Protein AF-A0AAV3F245-F1 (afdb_monomer_lite)

pLDDT: mean 80.99, std 12.0, range [32.62, 94.44]

Radius of gyration: 15.56 Å; chains: 1; bounding box: 42×25×45 Å

Organism: NCBI:txid883154

Secondary structure (DSSP, 8-state):
-EEEEEEEEEEE-TTT--EEEEEEEEEEEE-S---HHHHHHHHHHHS-TT-EEEEE--TT-SSGGGTSSEEEEE---HHHHHTTTHHHHHHHHHHHHHHHHH-SS--GGGHHHHHHHHHH--

Foldseek 3Di:
DKDKDFDKDWDADPPPRDIDIDTDFIDTDDQPDLALVSVVVCCQVPPQQADAAEEEPDPSPDCSVVRHVHYHYHHDDPVCCVPVCVVVVVLVVQLVCCCVPPDPDDDPVCVNVSVVVSRPDD

Sequence (122 aa):
MLQLWQRVQFLEDIKTGEKQNHVRFFKAVVLEDHKAEGVNEMIKKNIQESSIVLTDKSTSYVDISDFVQIHITEKSSEQTTKETLKWVHIAISNAKRNLLGNYHKIKRKYLQAYLDEFVYKP

Structure (mmCIF, N/CA/C/O backbone):
data_AF-A0AAV3F245-F1
#
_entry.id   AF-A0AAV3F245-F1
#
loop_
_atom_site.group_PDB
_atom_site.id
_atom_site.type_symbol
_atom_site.label_atom_id
_atom_site.label_alt_id
_atom_site.label_comp_id
_atom_site.label_asym_id
_atom_site.label_entity_id
_atom_site.label_seq_id
_atom_site.pdbx_PDB_ins_code
_atom_site.Cartn_x
_atom_site.Cartn_y
_atom_site.Cartn_z
_atom_site.occupancy
_atom_site.B_iso_or_equiv
_atom_site.auth_seq_id
_atom_site.auth_comp_id
_atom_site.auth_asym_id
_atom_site.auth_atom_id
_atom_site.pdbx_PDB_model_num
ATOM 1 N N . MET A 1 1 ? 4.539 6.443 -7.520 1.00 33.12 1 MET A N 1
ATOM 2 C CA . MET A 1 1 ? 4.203 6.335 -6.077 1.00 33.12 1 MET A CA 1
ATOM 3 C C . MET A 1 1 ? 3.982 4.867 -5.760 1.00 33.12 1 MET A C 1
ATOM 5 O O . MET A 1 1 ? 3.455 4.173 -6.618 1.00 33.12 1 MET A O 1
ATOM 9 N N . LEU A 1 2 ? 4.429 4.380 -4.601 1.00 32.62 2 LEU A N 1
ATOM 10 C CA . LEU A 1 2 ? 4.071 3.035 -4.142 1.00 32.62 2 LEU A CA 1
ATOM 11 C C . LEU A 1 2 ? 2.602 3.041 -3.731 1.00 32.62 2 LEU A C 1
ATOM 13 O O . LEU A 1 2 ? 2.224 3.878 -2.913 1.00 32.62 2 LEU A O 1
ATOM 17 N N . GLN A 1 3 ? 1.816 2.096 -4.235 1.00 45.38 3 GLN A N 1
ATOM 18 C CA . GLN A 1 3 ? 0.514 1.789 -3.653 1.00 45.38 3 GLN A CA 1
ATOM 19 C C . GLN A 1 3 ? 0.615 0.428 -2.972 1.00 45.38 3 GLN A C 1
ATOM 21 O O . GLN A 1 3 ? 0.918 -0.589 -3.600 1.00 45.38 3 GLN A O 1
ATOM 26 N N . LEU A 1 4 ? 0.495 0.472 -1.647 1.00 40.59 4 LEU A N 1
ATOM 27 C CA . LEU A 1 4 ? 0.601 -0.661 -0.742 1.00 40.59 4 LEU A CA 1
ATOM 28 C C . LEU A 1 4 ? -0.805 -1.025 -0.290 1.00 40.59 4 LEU A C 1
ATOM 30 O O . LEU A 1 4 ? -1.488 -0.215 0.332 1.00 40.59 4 LEU A O 1
ATOM 34 N N . TRP A 1 5 ? -1.211 -2.251 -0.589 1.00 50.88 5 TRP A N 1
ATOM 35 C CA . TRP A 1 5 ? -2.479 -2.808 -0.143 1.00 50.88 5 TRP A CA 1
ATOM 36 C C . TRP A 1 5 ? -2.220 -3.722 1.048 1.00 50.88 5 TRP A C 1
ATOM 38 O O . TRP A 1 5 ? -1.295 -4.537 1.023 1.00 50.88 5 TRP A O 1
ATOM 48 N N . GLN A 1 6 ? -3.018 -3.562 2.100 1.00 52.91 6 GLN A N 1
ATOM 49 C CA . GLN A 1 6 ? -2.881 -4.295 3.355 1.00 52.91 6 GLN A CA 1
ATOM 50 C C . GLN A 1 6 ? -4.156 -5.073 3.660 1.00 52.91 6 GLN A C 1
ATOM 52 O O . GLN A 1 6 ? -5.262 -4.552 3.518 1.00 52.91 6 GLN A O 1
ATOM 57 N N . ARG A 1 7 ? -4.005 -6.308 4.145 1.00 54.72 7 ARG A N 1
ATOM 58 C CA . ARG A 1 7 ? -5.103 -7.026 4.801 1.00 54.72 7 ARG A CA 1
ATOM 59 C C . ARG A 1 7 ? -5.001 -6.784 6.304 1.00 54.72 7 ARG A C 1
ATOM 61 O O . ARG A 1 7 ? -4.113 -7.334 6.959 1.00 54.72 7 ARG A O 1
ATOM 68 N N . VAL A 1 8 ? -5.891 -5.937 6.815 1.00 58.69 8 VAL A N 1
ATOM 69 C CA . VAL A 1 8 ? -5.919 -5.505 8.218 1.00 58.69 8 VAL A CA 1
ATOM 70 C C . VAL A 1 8 ? -6.869 -6.389 9.015 1.00 58.69 8 VAL A C 1
ATOM 72 O O . VAL A 1 8 ? -7.980 -6.671 8.572 1.00 58.69 8 VAL A O 1
ATOM 75 N N . GLN A 1 9 ? -6.440 -6.814 10.200 1.00 59.91 9 GLN A N 1
ATOM 76 C CA . GLN A 1 9 ? -7.332 -7.357 11.220 1.00 59.91 9 GLN A CA 1
ATOM 77 C C . GLN A 1 9 ? -7.469 -6.350 12.350 1.00 59.91 9 GLN A C 1
ATOM 79 O O . GLN A 1 9 ? -6.462 -5.860 12.859 1.00 59.91 9 GLN A O 1
ATOM 84 N N . PHE A 1 10 ? -8.711 -6.059 12.722 1.00 66.12 10 PHE A N 1
ATOM 85 C CA . PHE A 1 10 ? -9.041 -5.228 13.869 1.00 66.12 10 PHE A CA 1
ATOM 86 C C . PHE A 1 10 ? -9.261 -6.127 15.085 1.00 66.12 10 PHE A C 1
ATOM 88 O O . PHE A 1 10 ? -9.919 -7.163 14.992 1.00 66.12 10 PHE A O 1
ATOM 95 N N . LEU A 1 11 ? -8.664 -5.736 16.201 1.00 63.50 11 LEU A N 1
ATOM 96 C CA . LEU A 1 11 ? -8.724 -6.396 17.495 1.00 63.50 11 LEU A CA 1
ATOM 97 C C . LEU A 1 11 ? -9.203 -5.355 18.503 1.00 63.50 11 LEU A C 1
ATOM 99 O O . LEU A 1 11 ? -8.749 -4.213 18.468 1.00 63.50 11 LEU A O 1
ATOM 103 N N . GLU A 1 12 ? -10.110 -5.741 19.387 1.00 76.19 12 GLU A N 1
ATOM 104 C CA . GLU A 1 12 ? -10.585 -4.887 20.472 1.00 76.19 12 GLU A CA 1
ATOM 105 C C . GLU A 1 12 ? -10.416 -5.640 21.785 1.00 76.19 12 GLU A C 1
ATOM 107 O O . GLU A 1 12 ? -10.848 -6.790 21.912 1.00 76.19 12 GLU A O 1
ATOM 112 N N . ASP A 1 13 ? -9.743 -5.014 22.746 1.00 75.88 13 ASP A N 1
ATOM 113 C CA . ASP A 1 13 ? -9.671 -5.540 24.102 1.00 75.88 13 ASP A CA 1
ATOM 114 C C . ASP A 1 13 ? -11.015 -5.300 24.800 1.00 75.88 13 ASP A C 1
ATOM 116 O O . ASP A 1 13 ? -11.453 -4.167 24.981 1.00 75.88 13 ASP A O 1
ATOM 120 N N . ILE A 1 14 ? -11.674 -6.381 25.211 1.00 80.06 14 ILE A N 1
ATOM 121 C CA . ILE A 1 14 ? -13.019 -6.343 25.802 1.00 80.06 14 ILE A CA 1
ATOM 122 C C . ILE A 1 14 ? -13.032 -5.615 27.161 1.00 80.06 14 ILE A C 1
ATOM 124 O O . ILE A 1 14 ? -14.072 -5.111 27.581 1.00 80.06 14 ILE A O 1
ATOM 128 N N . LYS A 1 15 ? -11.900 -5.563 27.874 1.00 81.44 15 LYS A N 1
ATOM 129 C CA . LYS A 1 15 ? -11.797 -4.944 29.203 1.00 81.44 15 LYS A CA 1
ATOM 130 C C . LYS A 1 15 ? -11.432 -3.468 29.128 1.00 81.44 15 LYS A C 1
ATOM 132 O O . LYS A 1 15 ? -11.957 -2.688 29.917 1.00 81.44 15 LYS A O 1
ATOM 137 N N . THR A 1 16 ? -10.517 -3.098 28.235 1.00 82.94 16 THR A N 1
ATOM 138 C CA . THR A 1 16 ? -10.017 -1.714 28.132 1.00 82.94 16 THR A CA 1
ATOM 139 C C . THR A 1 16 ? -10.685 -0.914 27.013 1.00 82.94 16 THR A C 1
ATOM 141 O O . THR A 1 16 ? -10.607 0.312 27.019 1.00 82.94 16 THR A O 1
ATOM 144 N N . GLY A 1 17 ? -11.350 -1.579 26.063 1.00 80.50 17 GLY A N 1
ATOM 145 C CA . GLY A 1 17 ? -11.897 -0.960 24.852 1.00 80.50 17 GLY A CA 1
ATOM 146 C C . GLY A 1 17 ? -10.820 -0.519 23.856 1.00 80.50 17 GLY A C 1
ATOM 147 O O . GLY A 1 17 ? -11.118 0.184 22.888 1.00 80.50 17 GLY A O 1
ATOM 148 N N . GLU A 1 18 ? -9.554 -0.887 24.085 1.00 79.44 18 GLU A N 1
ATOM 149 C CA . GLU A 1 18 ? -8.457 -0.495 23.209 1.00 79.44 18 GLU A CA 1
ATOM 150 C C . GLU A 1 18 ? -8.560 -1.205 21.861 1.00 79.44 18 GLU A C 1
ATOM 152 O O . GLU A 1 18 ? -8.549 -2.435 21.769 1.00 79.44 18 GLU A O 1
ATOM 157 N N . LYS A 1 19 ? -8.618 -0.403 20.795 1.00 76.12 19 LYS A N 1
ATOM 158 C CA . LYS A 1 19 ? -8.648 -0.885 19.417 1.00 76.12 19 LYS A CA 1
ATOM 159 C C . LYS A 1 19 ? -7.237 -0.956 18.873 1.00 76.12 19 LYS A C 1
ATOM 161 O O . LYS A 1 19 ? -6.524 0.044 18.799 1.00 76.12 19 LYS A O 1
ATOM 166 N N . GLN A 1 20 ? -6.854 -2.143 18.438 1.00 70.88 20 GLN A N 1
ATOM 167 C CA . GLN A 1 20 ? -5.608 -2.379 17.737 1.00 70.88 20 GLN A CA 1
ATOM 168 C C . GLN A 1 20 ? -5.897 -2.905 16.342 1.00 70.88 20 GLN A C 1
ATOM 170 O O . GLN A 1 20 ? -6.898 -3.568 16.077 1.00 70.88 20 GLN A O 1
ATOM 175 N N . ASN A 1 21 ? -4.994 -2.605 15.424 1.00 73.12 21 ASN A N 1
ATOM 176 C CA . ASN A 1 21 ? -5.005 -3.183 14.100 1.00 73.12 21 ASN A CA 1
ATOM 177 C C . ASN A 1 21 ? -3.645 -3.816 13.825 1.00 73.12 21 ASN A C 1
ATOM 179 O O . ASN A 1 21 ? -2.610 -3.296 14.239 1.00 73.12 21 ASN A O 1
ATOM 183 N N . HIS A 1 22 ? -3.642 -4.949 13.134 1.00 72.88 22 HIS A N 1
ATOM 184 C CA . HIS A 1 22 ? -2.417 -5.600 12.689 1.00 72.88 22 HIS A CA 1
ATOM 185 C C . HIS A 1 22 ? -2.508 -5.934 11.204 1.00 72.88 22 HIS A C 1
ATOM 187 O O . HIS A 1 22 ? -3.577 -6.284 10.692 1.00 72.88 22 HIS A O 1
ATOM 193 N N . VAL A 1 23 ? -1.373 -5.830 10.516 1.00 79.12 23 VAL A N 1
ATOM 194 C CA . VAL A 1 23 ? -1.249 -6.162 9.098 1.00 79.12 23 VAL A CA 1
ATOM 195 C C . VAL A 1 23 ? -0.481 -7.454 8.951 1.00 79.12 23 VAL A C 1
ATOM 197 O O . VAL A 1 23 ? 0.647 -7.560 9.410 1.00 79.12 23 VAL A O 1
ATOM 200 N N . ARG A 1 24 ? -1.098 -8.421 8.270 1.00 76.19 24 ARG A N 1
ATOM 201 C CA . ARG A 1 24 ? -0.466 -9.719 8.003 1.00 76.19 24 ARG A CA 1
ATOM 202 C C . ARG A 1 24 ? 0.386 -9.715 6.743 1.00 76.19 24 ARG A C 1
ATOM 204 O O . ARG A 1 24 ? 1.423 -10.358 6.699 1.00 76.19 24 ARG A O 1
ATOM 211 N N . PHE A 1 25 ? -0.089 -9.029 5.707 1.00 81.19 25 PHE A N 1
ATOM 212 C CA . PHE A 1 25 ? 0.535 -9.040 4.393 1.00 81.19 25 PHE A CA 1
ATOM 213 C C . PHE A 1 25 ? 0.453 -7.658 3.771 1.00 81.19 25 PHE A C 1
ATOM 215 O O . PHE A 1 25 ? -0.594 -7.004 3.830 1.00 81.19 25 PHE A O 1
ATOM 222 N N . PHE A 1 26 ? 1.549 -7.269 3.132 1.00 86.75 26 PHE A N 1
ATOM 223 C CA . PHE A 1 26 ? 1.588 -6.149 2.213 1.00 86.75 26 PHE A CA 1
ATOM 224 C C . PHE A 1 26 ? 1.607 -6.677 0.785 1.00 86.75 26 PHE A C 1
ATOM 226 O O . PHE A 1 26 ? 2.191 -7.716 0.499 1.00 86.75 26 PHE A O 1
ATOM 233 N N . LYS A 1 27 ? 0.978 -5.945 -0.125 1.00 86.62 27 LYS A N 1
ATOM 234 C CA . LYS A 1 27 ? 1.153 -6.125 -1.563 1.00 86.62 27 LYS A CA 1
ATOM 235 C C . LYS A 1 27 ? 1.559 -4.787 -2.148 1.00 86.62 27 LYS A C 1
ATOM 237 O O . LYS A 1 27 ? 0.838 -3.807 -1.981 1.00 86.62 27 LYS A O 1
ATOM 242 N N . ALA A 1 28 ? 2.714 -4.748 -2.801 1.00 90.25 28 ALA A N 1
ATOM 243 C CA . ALA A 1 28 ? 3.257 -3.543 -3.407 1.00 90.25 28 ALA A CA 1
ATOM 244 C C . ALA A 1 28 ? 3.260 -3.692 -4.929 1.00 90.25 28 ALA A C 1
ATOM 246 O O . ALA A 1 28 ? 3.777 -4.675 -5.457 1.00 90.25 28 ALA A O 1
ATOM 247 N N . VAL A 1 29 ? 2.687 -2.718 -5.631 1.00 89.31 29 VAL A N 1
ATOM 248 C CA . VAL A 1 29 ? 2.647 -2.707 -7.098 1.00 89.31 29 VAL A CA 1
ATOM 249 C C . VAL A 1 29 ? 3.258 -1.407 -7.603 1.00 89.31 29 VAL A C 1
ATOM 251 O O . VAL A 1 29 ? 2.931 -0.319 -7.119 1.00 89.31 29 VAL A O 1
ATOM 254 N N . VAL A 1 30 ? 4.171 -1.518 -8.565 1.00 89.56 30 VAL A N 1
ATOM 255 C CA . VAL A 1 30 ? 4.725 -0.366 -9.275 1.00 89.56 30 VAL A CA 1
ATOM 256 C C . VAL A 1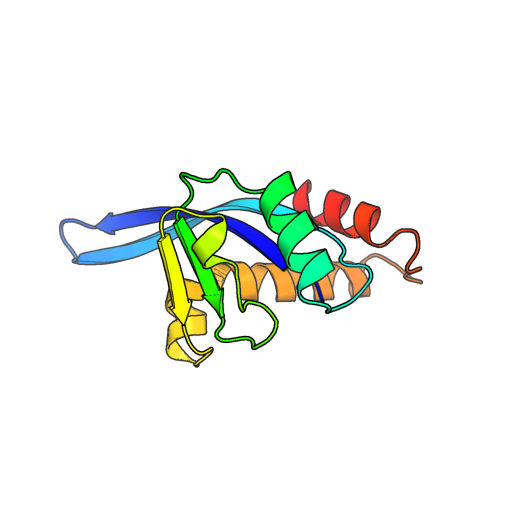 30 ? 3.719 0.115 -10.308 1.00 89.56 30 VAL A C 1
ATOM 258 O O . VAL A 1 30 ? 3.340 -0.624 -11.211 1.00 89.56 30 VAL A O 1
ATOM 261 N N . LEU A 1 31 ? 3.332 1.381 -10.190 1.00 86.00 31 LEU A N 1
ATOM 262 C CA . LEU A 1 31 ? 2.574 2.083 -11.217 1.00 86.00 31 LEU A CA 1
ATOM 263 C C . LEU A 1 31 ? 3.534 2.773 -12.192 1.00 86.00 31 LEU A C 1
ATOM 265 O O . LEU A 1 31 ? 4.511 3.408 -11.772 1.00 86.00 31 LEU A O 1
ATOM 269 N N . GLU A 1 32 ? 3.265 2.649 -13.491 1.00 82.06 32 GLU A N 1
ATOM 270 C CA . GLU A 1 32 ? 4.055 3.321 -14.528 1.00 82.06 32 GLU A CA 1
ATOM 271 C C . GLU A 1 32 ? 3.788 4.826 -14.559 1.00 82.06 32 GLU A C 1
ATOM 273 O O . GLU A 1 32 ? 4.726 5.625 -14.670 1.00 82.06 32 GLU A O 1
ATOM 278 N N . ASP A 1 33 ? 2.527 5.205 -14.375 1.00 79.06 33 ASP A N 1
ATOM 279 C CA . ASP A 1 33 ? 2.083 6.580 -14.259 1.00 79.06 33 ASP A CA 1
ATOM 280 C C . ASP A 1 33 ? 1.026 6.748 -13.154 1.00 79.06 33 ASP A C 1
ATOM 282 O O . ASP A 1 33 ? 0.744 5.845 -12.370 1.00 79.06 33 ASP A O 1
ATOM 286 N N . HIS A 1 34 ? 0.532 7.974 -13.033 1.00 71.81 34 HIS A N 1
ATOM 287 C CA . HIS A 1 34 ? -0.425 8.400 -12.019 1.00 71.81 34 HIS A CA 1
ATOM 288 C C . HIS A 1 34 ? -1.827 8.632 -12.587 1.00 71.81 34 HIS A C 1
ATOM 290 O O . HIS A 1 34 ? -2.639 9.313 -11.958 1.00 71.81 34 HIS A O 1
ATOM 296 N N . LYS A 1 35 ? -2.099 8.121 -13.792 1.00 79.94 35 LYS A N 1
ATOM 297 C CA . LYS A 1 35 ? -3.394 8.301 -14.440 1.00 79.94 35 LYS A CA 1
ATOM 298 C C . LYS A 1 35 ? -4.429 7.395 -13.787 1.00 79.94 35 LYS A C 1
ATOM 300 O O . LYS A 1 35 ? -4.118 6.282 -13.365 1.00 79.94 35 LYS A O 1
ATOM 305 N N . ALA A 1 36 ? -5.670 7.873 -13.747 1.00 77.75 36 ALA A N 1
ATOM 306 C CA . ALA A 1 36 ? -6.795 7.120 -13.201 1.00 77.75 36 ALA A CA 1
AT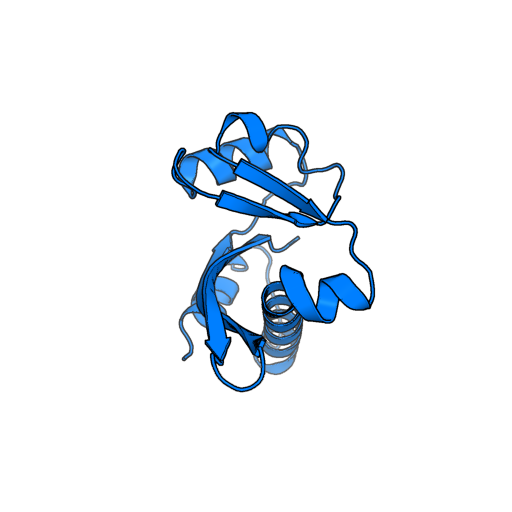OM 307 C C . ALA A 1 36 ? -6.943 5.748 -13.882 1.00 77.75 36 ALA A C 1
ATOM 309 O O . ALA A 1 36 ? -7.116 4.745 -13.203 1.00 77.75 36 ALA A O 1
ATOM 310 N N . GLU A 1 37 ? -6.754 5.683 -15.203 1.00 80.56 37 GLU A N 1
ATOM 311 C CA . GLU A 1 37 ? -6.809 4.447 -15.999 1.00 80.56 37 GLU A CA 1
ATOM 312 C C . GLU A 1 37 ? -5.878 3.351 -15.453 1.00 80.56 37 GLU A C 1
ATOM 314 O O . GLU A 1 37 ? -6.334 2.250 -15.146 1.00 80.56 37 GLU A O 1
ATOM 319 N N . GLY A 1 38 ? -4.594 3.666 -15.245 1.00 81.88 38 GLY A N 1
ATOM 320 C CA . GLY A 1 38 ? -3.615 2.701 -14.736 1.00 81.88 38 GLY A CA 1
ATOM 321 C C . GLY A 1 38 ? -3.886 2.273 -13.290 1.00 81.88 38 GLY A C 1
ATOM 322 O O . GLY A 1 38 ? -3.671 1.115 -12.925 1.00 81.88 38 GLY A O 1
ATOM 323 N N . VAL A 1 39 ? -4.404 3.185 -12.462 1.00 81.44 39 VAL A N 1
ATOM 324 C CA . VAL A 1 39 ? -4.827 2.871 -11.087 1.00 81.44 39 VAL A CA 1
ATOM 325 C C . VAL A 1 39 ? -6.040 1.935 -11.097 1.00 81.44 39 VAL A C 1
ATOM 327 O O . VAL A 1 39 ? -6.045 0.935 -10.377 1.00 81.44 39 VAL A O 1
ATOM 330 N N . ASN A 1 40 ? -7.026 2.200 -11.955 1.00 83.38 40 ASN A N 1
ATOM 331 C CA . ASN A 1 40 ? -8.246 1.407 -12.086 1.00 83.38 40 ASN A CA 1
ATOM 332 C C . ASN A 1 40 ? -7.944 -0.016 -12.584 1.00 83.38 40 ASN A C 1
ATOM 334 O O . ASN A 1 40 ? -8.450 -0.991 -12.023 1.00 83.38 40 ASN A O 1
ATOM 338 N N . GLU A 1 41 ? -7.077 -0.168 -13.589 1.00 85.81 41 GLU A N 1
ATOM 339 C CA . GLU A 1 41 ? -6.625 -1.487 -14.055 1.00 85.81 41 GLU A CA 1
ATOM 340 C C . GLU A 1 41 ? -5.889 -2.266 -12.960 1.00 85.81 41 GLU A C 1
ATOM 342 O O . GLU A 1 41 ? -6.118 -3.467 -12.773 1.00 85.81 41 GLU A O 1
ATOM 347 N N . MET A 1 42 ? -5.029 -1.585 -12.198 1.00 85.94 42 MET A N 1
ATOM 348 C CA . MET A 1 42 ? -4.318 -2.195 -11.081 1.00 85.94 42 MET A CA 1
ATOM 349 C C . MET A 1 42 ? -5.291 -2.692 -10.010 1.00 85.94 42 MET A C 1
ATOM 351 O O . MET A 1 42 ? -5.143 -3.827 -9.554 1.00 85.94 42 MET A O 1
ATOM 355 N N . ILE A 1 43 ? -6.302 -1.899 -9.652 1.00 84.12 43 ILE A N 1
ATOM 356 C CA . ILE A 1 43 ? -7.331 -2.285 -8.679 1.00 84.12 43 ILE A CA 1
ATOM 357 C C . ILE A 1 43 ? -8.087 -3.519 -9.168 1.00 84.12 43 ILE A C 1
ATOM 359 O O . ILE A 1 43 ? -8.079 -4.534 -8.471 1.00 84.12 43 ILE A O 1
ATOM 363 N N . LYS A 1 44 ? -8.621 -3.495 -10.396 1.00 85.44 44 LYS A N 1
ATOM 364 C CA . LYS A 1 44 ? -9.347 -4.633 -10.991 1.00 85.44 44 LYS A CA 1
ATOM 365 C C . LYS A 1 44 ? -8.533 -5.924 -10.999 1.00 85.44 44 LYS A C 1
ATOM 367 O O . LYS A 1 44 ? -9.064 -7.004 -10.764 1.00 85.44 44 LYS A O 1
ATOM 372 N N . LYS A 1 45 ? -7.232 -5.828 -11.281 1.00 87.75 45 LYS A N 1
ATOM 373 C CA . LYS A 1 45 ? -6.343 -6.995 -11.354 1.00 87.75 45 LYS A CA 1
ATOM 374 C C . LYS A 1 45 ? -5.977 -7.555 -9.979 1.00 87.75 45 LYS A C 1
ATOM 376 O O . LYS A 1 45 ? -5.640 -8.733 -9.869 1.00 87.75 45 LYS A O 1
ATOM 381 N N . ASN A 1 46 ? -5.947 -6.716 -8.945 1.00 85.06 46 ASN A N 1
ATOM 382 C CA . ASN A 1 46 ? -5.311 -7.059 -7.672 1.00 85.06 46 ASN A CA 1
ATOM 383 C C . ASN A 1 46 ? -6.261 -7.126 -6.478 1.00 85.06 46 ASN A C 1
ATOM 385 O O . ASN A 1 46 ? -5.845 -7.664 -5.448 1.00 85.06 46 ASN A O 1
ATOM 389 N N . ILE A 1 47 ? -7.478 -6.601 -6.607 1.00 85.56 47 ILE A N 1
ATOM 390 C CA . ILE A 1 47 ? -8.470 -6.477 -5.541 1.00 85.56 47 ILE A CA 1
ATOM 391 C C . ILE A 1 47 ? -9.755 -7.160 -5.996 1.00 85.56 47 ILE A C 1
ATOM 393 O O . ILE A 1 47 ? -10.171 -7.029 -7.141 1.00 85.56 47 ILE A O 1
ATOM 397 N N . GLN A 1 48 ? -10.368 -7.923 -5.095 1.00 85.31 48 GLN A N 1
ATOM 398 C CA . GLN A 1 48 ? -11.663 -8.540 -5.359 1.00 85.31 48 GLN A CA 1
ATOM 399 C C . GLN A 1 48 ? -12.779 -7.517 -5.172 1.00 85.31 48 GLN A C 1
ATOM 401 O O . GLN A 1 48 ? -12.721 -6.724 -4.234 1.00 85.31 48 GLN A O 1
ATOM 406 N N . GLU A 1 49 ? -13.830 -7.609 -5.979 1.00 85.19 49 GLU A N 1
ATOM 407 C CA . GLU A 1 49 ? -14.989 -6.716 -5.895 1.00 85.19 49 GLU A CA 1
ATOM 408 C C . GLU A 1 49 ? -15.651 -6.731 -4.508 1.00 85.19 49 GLU A C 1
ATOM 410 O O . GLU A 1 49 ? -16.083 -5.703 -4.012 1.00 85.19 49 GLU A O 1
ATOM 415 N N . SER A 1 50 ? -15.619 -7.855 -3.790 1.00 85.75 50 SER A N 1
ATOM 416 C CA . SER A 1 50 ? -16.124 -7.961 -2.413 1.00 85.75 50 SER A CA 1
ATOM 417 C C . SER A 1 50 ? -15.212 -7.340 -1.337 1.00 85.75 50 SER A C 1
ATOM 419 O O . SER A 1 50 ? -15.383 -7.610 -0.150 1.00 85.75 50 SER A O 1
ATOM 421 N N . SER A 1 51 ? -14.170 -6.599 -1.719 1.00 82.62 51 SER A N 1
ATOM 422 C CA . SER A 1 51 ? -13.200 -6.038 -0.770 1.00 82.62 51 SER A CA 1
ATOM 423 C C . SER A 1 51 ? -13.680 -4.712 -0.179 1.00 82.62 51 SER A C 1
ATOM 425 O O . SER A 1 51 ? -14.328 -3.908 -0.844 1.00 82.62 51 SER A O 1
ATOM 427 N N . ILE A 1 52 ? -13.282 -4.453 1.068 1.00 82.62 52 ILE A N 1
ATOM 428 C CA . ILE A 1 52 ? -13.381 -3.135 1.702 1.00 82.62 52 ILE A CA 1
ATOM 429 C C . ILE A 1 52 ? -12.017 -2.464 1.571 1.00 82.62 52 ILE A C 1
ATOM 431 O O . ILE A 1 52 ? -11.006 -3.000 2.032 1.00 82.62 52 ILE A O 1
ATOM 435 N N . VAL A 1 53 ? -11.989 -1.298 0.940 1.00 83.06 53 VAL A N 1
ATOM 436 C CA . VAL A 1 53 ? -10.776 -0.538 0.652 1.00 83.06 53 VAL A CA 1
ATOM 437 C C . VAL A 1 53 ? -10.771 0.755 1.453 1.00 83.06 53 VAL A C 1
ATOM 439 O O . VAL A 1 53 ? -11.729 1.520 1.416 1.00 83.06 53 VAL A O 1
ATOM 442 N N . LEU A 1 54 ? -9.661 1.008 2.147 1.00 82.69 54 LEU A N 1
ATOM 443 C CA . LEU A 1 54 ? -9.401 2.259 2.850 1.00 82.69 54 LEU A CA 1
ATOM 444 C C . LEU A 1 54 ? -8.241 2.985 2.168 1.00 82.69 54 LEU A C 1
ATOM 446 O O . LEU A 1 54 ? -7.153 2.415 2.053 1.00 82.69 54 LEU A O 1
ATOM 450 N N . THR A 1 55 ? -8.455 4.223 1.725 1.00 82.62 55 THR A N 1
ATOM 451 C CA . THR A 1 55 ? -7.419 5.036 1.067 1.00 82.62 55 THR A CA 1
ATOM 452 C C . THR A 1 55 ? -7.297 6.418 1.686 1.00 82.62 55 THR A C 1
ATOM 454 O O . THR A 1 55 ? -8.193 6.897 2.386 1.00 82.62 55 THR A O 1
ATOM 457 N N . ASP A 1 56 ? -6.185 7.089 1.383 1.00 80.38 56 ASP A N 1
ATOM 458 C CA . ASP A 1 56 ? -6.114 8.527 1.589 1.00 80.38 56 ASP A CA 1
ATOM 459 C C . ASP A 1 56 ? -7.029 9.270 0.593 1.00 80.38 56 ASP A C 1
ATOM 461 O O . ASP A 1 56 ? -7.476 8.725 -0.423 1.00 80.38 56 ASP A O 1
ATOM 465 N N . LYS A 1 57 ? -7.322 10.539 0.890 1.00 80.19 57 LYS A N 1
ATOM 466 C CA . LYS A 1 57 ? -8.120 11.434 0.037 1.00 80.19 57 LYS A CA 1
ATOM 467 C C . LYS A 1 57 ? -7.312 12.005 -1.133 1.00 80.19 57 LYS A C 1
ATOM 469 O O . LYS A 1 57 ? -7.313 13.216 -1.360 1.00 80.19 57 LYS A O 1
ATOM 474 N N . SER A 1 58 ? -6.587 11.147 -1.846 1.00 76.94 58 SER A N 1
ATOM 475 C CA . SER A 1 58 ? -5.884 11.523 -3.072 1.00 76.94 58 SER A CA 1
ATOM 476 C C . SER A 1 58 ? -6.855 11.650 -4.248 1.00 76.94 58 SER A C 1
ATOM 478 O O . SER A 1 58 ? -7.757 10.835 -4.423 1.00 76.94 58 SER A O 1
ATOM 480 N N . THR A 1 59 ? -6.639 12.653 -5.102 1.00 72.38 59 THR A N 1
ATOM 481 C CA . THR A 1 59 ? -7.426 12.866 -6.329 1.00 72.38 59 THR A CA 1
ATOM 482 C C . THR A 1 59 ? -7.158 11.820 -7.408 1.00 72.38 59 THR A C 1
ATOM 484 O O . THR A 1 59 ? -7.861 11.791 -8.408 1.00 72.38 59 THR A O 1
ATOM 487 N N . SER A 1 60 ? -6.153 10.957 -7.232 1.00 69.62 60 SER A N 1
ATOM 488 C CA . SER A 1 60 ? -5.874 9.849 -8.154 1.00 69.62 60 SER A CA 1
ATOM 489 C C . SER A 1 60 ? -6.830 8.660 -7.986 1.00 69.62 60 SER A C 1
ATOM 491 O O . SER A 1 60 ? -6.809 7.756 -8.812 1.00 69.62 60 SER A O 1
ATOM 493 N N . TYR A 1 61 ? -7.642 8.644 -6.925 1.00 69.69 61 TYR A N 1
ATOM 494 C CA . TYR A 1 61 ? -8.53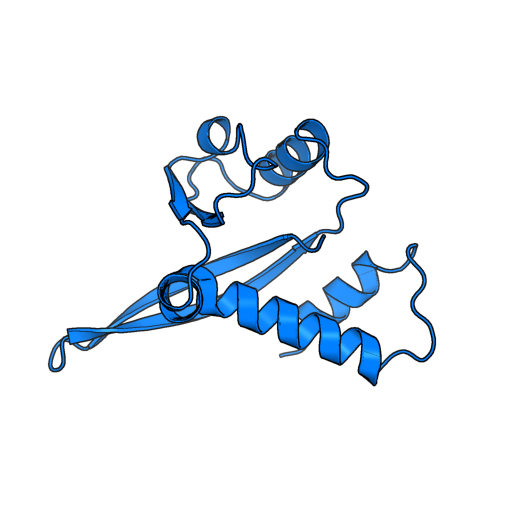3 7.541 -6.554 1.00 69.69 61 TYR A CA 1
ATOM 495 C C . TYR A 1 61 ? -10.004 7.898 -6.791 1.00 69.69 61 TYR A C 1
ATOM 497 O O . TYR A 1 61 ? -10.803 7.897 -5.858 1.00 69.69 61 TYR A O 1
ATOM 505 N N . VAL A 1 62 ? -10.347 8.271 -8.025 1.00 67.06 62 VAL A N 1
ATOM 506 C CA . VAL A 1 62 ? -11.685 8.799 -8.345 1.00 67.06 62 VAL A CA 1
ATOM 507 C C . VAL A 1 62 ? -12.731 7.686 -8.433 1.00 67.06 62 VAL A C 1
ATOM 509 O O . VAL A 1 62 ? -13.810 7.838 -7.873 1.00 67.06 62 VAL A O 1
ATOM 512 N N . ASP A 1 63 ? -12.376 6.547 -9.036 1.00 80.31 63 ASP A N 1
ATOM 513 C CA . ASP A 1 63 ? -13.355 5.529 -9.450 1.00 80.31 63 ASP A CA 1
ATOM 514 C C . ASP A 1 63 ? -13.229 4.212 -8.661 1.00 80.31 63 ASP A C 1
ATOM 516 O O . ASP A 1 63 ? -13.728 3.172 -9.081 1.00 80.31 63 ASP A O 1
ATOM 520 N N . ILE A 1 64 ? -12.531 4.206 -7.516 1.00 80.75 64 ILE A N 1
ATOM 521 C CA . ILE A 1 64 ? -12.310 2.967 -6.742 1.00 80.75 64 ILE A CA 1
ATOM 522 C C . ILE A 1 64 ? -13.634 2.337 -6.310 1.00 80.75 64 ILE A C 1
ATOM 524 O O . ILE A 1 64 ? -13.751 1.112 -6.324 1.00 80.75 64 ILE A O 1
ATOM 528 N N 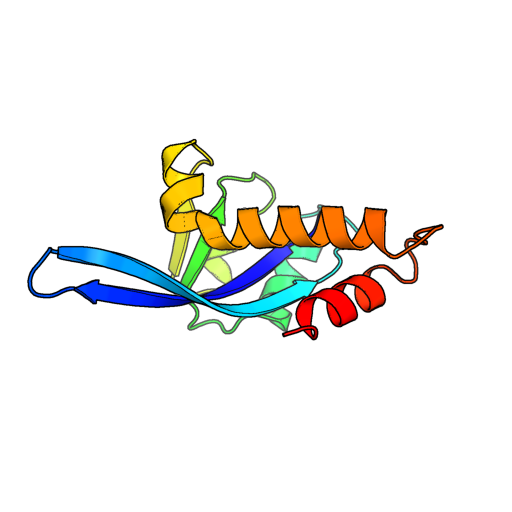. SER A 1 65 ? -14.618 3.164 -5.941 1.00 82.81 65 SER A N 1
ATOM 529 C CA . SER A 1 65 ? -15.949 2.724 -5.514 1.00 82.81 65 SER A CA 1
ATOM 530 C C . SER A 1 65 ? -16.664 1.852 -6.543 1.00 82.81 65 SER A C 1
ATOM 532 O O . SER A 1 65 ? -17.520 1.064 -6.159 1.00 82.81 65 SER A O 1
ATOM 534 N N . ASP A 1 66 ? -16.297 1.952 -7.821 1.00 86.38 66 ASP A N 1
ATOM 535 C CA . ASP A 1 66 ? -16.923 1.189 -8.902 1.00 86.38 66 ASP A CA 1
ATOM 536 C C . ASP A 1 66 ? -16.364 -0.238 -9.011 1.00 86.38 66 ASP A C 1
ATOM 538 O O . ASP A 1 66 ? -16.896 -1.066 -9.749 1.00 86.38 66 ASP A O 1
ATOM 542 N N . PHE A 1 67 ? -15.274 -0.538 -8.296 1.00 84.69 67 PHE A N 1
ATOM 543 C CA . PHE A 1 67 ? -14.563 -1.818 -8.377 1.00 84.69 67 PHE A CA 1
ATOM 544 C C . PHE A 1 67 ? -14.532 -2.585 -7.059 1.00 84.69 67 PHE A C 1
ATOM 546 O O . PHE A 1 67 ? -13.962 -3.676 -7.016 1.00 84.69 67 PHE A O 1
ATOM 553 N N . VAL A 1 68 ? -15.079 -2.022 -5.978 1.00 85.19 68 VAL A N 1
ATOM 554 C CA . VAL A 1 68 ? -15.018 -2.603 -4.632 1.00 85.19 68 VAL A CA 1
ATOM 555 C C . VAL A 1 68 ? -16.316 -2.366 -3.869 1.00 85.19 68 VAL A C 1
ATOM 557 O O . VAL A 1 68 ? -16.995 -1.366 -4.066 1.00 85.19 68 VAL A O 1
ATOM 560 N N . GLN A 1 69 ? -16.633 -3.260 -2.937 1.00 84.69 69 GLN A N 1
ATOM 561 C CA . GLN A 1 69 ? -17.882 -3.233 -2.184 1.00 84.69 69 GLN A CA 1
ATOM 562 C C . GLN A 1 69 ? -18.018 -1.968 -1.336 1.00 84.69 69 GLN A C 1
ATOM 564 O O . GLN A 1 69 ? -19.097 -1.388 -1.246 1.00 84.69 69 GLN A O 1
ATOM 569 N N . ILE A 1 70 ? -16.934 -1.572 -0.662 1.00 81.38 70 ILE A N 1
ATOM 570 C CA . ILE A 1 70 ? -16.909 -0.382 0.189 1.00 81.38 70 ILE A CA 1
ATOM 571 C C . ILE A 1 70 ? -15.577 0.326 -0.009 1.00 81.38 70 ILE A C 1
ATOM 573 O O . ILE A 1 70 ? -14.517 -0.250 0.241 1.00 81.38 70 ILE A O 1
ATOM 577 N N . HIS A 1 71 ? -15.637 1.598 -0.389 1.00 84.44 71 HIS A N 1
ATOM 578 C CA . HIS A 1 71 ? -14.482 2.485 -0.430 1.00 84.44 71 HIS A CA 1
ATOM 579 C C . HIS A 1 71 ? -14.605 3.555 0.658 1.00 84.44 71 HIS A C 1
ATOM 581 O O . HIS A 1 71 ? -15.472 4.424 0.606 1.00 84.44 71 HIS A O 1
ATOM 587 N N . ILE A 1 72 ? -13.733 3.482 1.662 1.00 81.81 72 ILE A N 1
ATOM 588 C CA . ILE A 1 72 ? -13.620 4.472 2.733 1.00 81.81 72 ILE A CA 1
ATOM 589 C C . ILE A 1 72 ? -12.425 5.364 2.414 1.00 81.81 72 ILE A C 1
ATOM 591 O O . ILE A 1 72 ? -11.298 4.893 2.271 1.00 81.81 72 ILE A O 1
ATOM 595 N N . THR A 1 73 ? -12.669 6.665 2.317 1.00 81.50 73 THR A N 1
ATOM 596 C CA . THR A 1 73 ? -11.620 7.646 2.041 1.00 81.50 73 THR A CA 1
ATOM 597 C C . THR A 1 73 ? -11.410 8.541 3.250 1.00 81.50 73 THR A C 1
ATOM 599 O O . THR A 1 73 ? -12.342 9.207 3.702 1.00 81.50 73 THR A O 1
ATOM 602 N N . GLU A 1 74 ? -10.173 8.631 3.731 1.00 79.69 74 GLU A N 1
ATOM 603 C CA . GLU A 1 74 ? -9.804 9.519 4.832 1.00 79.69 74 GLU A CA 1
ATOM 604 C C . GLU A 1 74 ? -8.761 10.545 4.398 1.00 79.69 74 GLU A C 1
ATOM 606 O O . GLU A 1 74 ? -7.786 10.247 3.712 1.00 79.69 74 GLU A O 1
ATOM 611 N N . LYS A 1 75 ? -8.928 11.801 4.818 1.00 81.31 75 LYS A N 1
ATOM 612 C CA . LYS A 1 75 ? -7.870 12.795 4.621 1.00 81.31 75 LYS A CA 1
ATOM 613 C C . LYS A 1 75 ? -6.705 12.444 5.548 1.00 81.31 75 LYS A C 1
ATOM 615 O O . LYS A 1 75 ? -6.907 12.309 6.755 1.00 81.31 75 LYS A O 1
ATOM 620 N N . SER A 1 76 ? -5.493 12.349 5.003 1.00 78.62 76 SER A N 1
ATOM 621 C CA . SER A 1 76 ? -4.289 12.180 5.817 1.00 78.62 76 SER A CA 1
ATOM 622 C C . SER A 1 76 ? -4.155 13.350 6.792 1.00 78.62 76 SER A C 1
ATOM 624 O O . SER A 1 76 ? -4.024 14.510 6.396 1.00 78.62 76 SER A O 1
ATOM 626 N N . SER A 1 77 ? -4.222 13.031 8.075 1.00 82.56 77 SER A N 1
ATOM 627 C CA . SER A 1 77 ? -4.024 13.922 9.209 1.00 82.56 77 SER A CA 1
ATOM 628 C C . SER A 1 77 ? -3.096 13.230 10.202 1.00 82.56 77 SER A C 1
ATOM 630 O O . SER A 1 77 ? -2.800 12.040 10.064 1.00 82.56 77 SER A O 1
ATOM 632 N N . GLU A 1 78 ? -2.625 13.951 11.217 1.00 81.50 78 GLU A N 1
ATOM 633 C CA . GLU A 1 78 ? -1.805 13.338 12.265 1.00 81.50 78 GLU A CA 1
ATOM 634 C C . GLU A 1 78 ? -2.535 12.175 12.957 1.00 81.50 78 GLU A C 1
ATOM 636 O O . GLU A 1 78 ? -1.916 11.162 13.278 1.00 81.50 78 GLU A O 1
ATOM 641 N N . GLN A 1 79 ? -3.853 12.293 13.124 1.00 82.00 79 GLN A N 1
ATOM 642 C CA . GLN A 1 79 ? -4.680 11.263 13.737 1.00 82.00 79 GLN A CA 1
ATOM 643 C C . GLN A 1 79 ? -4.877 10.057 12.809 1.00 82.00 79 GLN A C 1
ATOM 645 O O . GLN A 1 79 ? -4.542 8.935 13.183 1.00 82.00 79 GLN A O 1
ATOM 650 N N . THR A 1 80 ? -5.318 10.268 11.565 1.00 77.88 80 THR A N 1
ATOM 651 C CA . THR A 1 80 ? -5.587 9.157 10.628 1.00 77.88 80 THR A CA 1
ATOM 652 C C . THR A 1 80 ? -4.309 8.407 10.243 1.00 77.88 80 THR A C 1
ATOM 654 O O . THR A 1 80 ? -4.328 7.195 10.032 1.00 77.88 80 THR A O 1
ATOM 657 N N . THR A 1 81 ? -3.159 9.093 10.260 1.00 78.00 81 THR A N 1
ATOM 658 C CA . THR A 1 81 ? -1.826 8.489 10.088 1.00 78.00 81 THR A CA 1
ATOM 659 C C . THR A 1 81 ? -1.420 7.607 11.272 1.00 78.00 81 THR A C 1
ATOM 661 O O . THR A 1 81 ? -0.583 6.727 11.105 1.00 78.00 81 THR A O 1
ATOM 664 N N . LYS A 1 82 ? -1.976 7.813 12.471 1.00 80.56 82 LYS A N 1
ATOM 665 C CA . LYS A 1 82 ? -1.697 6.992 13.664 1.00 80.56 82 LYS A CA 1
ATOM 666 C C . LYS A 1 82 ? -2.727 5.881 13.879 1.00 80.56 82 LYS A C 1
ATOM 668 O O . LYS A 1 82 ? -2.433 4.941 14.613 1.00 80.56 82 LYS A O 1
ATOM 673 N N . GLU A 1 83 ? -3.875 5.957 13.211 1.00 80.25 83 GLU A N 1
ATOM 674 C CA . GLU A 1 83 ? -4.995 5.024 13.355 1.00 80.25 83 GLU A CA 1
ATOM 675 C C . GLU A 1 83 ? -5.214 4.219 12.059 1.00 80.25 83 GLU A C 1
ATOM 677 O O . GLU A 1 83 ? -4.607 3.158 11.866 1.00 80.25 83 GLU A O 1
ATOM 682 N N . THR A 1 84 ? -6.040 4.733 11.144 1.00 76.75 84 THR A N 1
ATOM 683 C CA . THR A 1 84 ? -6.532 4.035 9.946 1.00 76.75 84 THR A CA 1
ATOM 684 C C . THR A 1 84 ? -5.434 3.722 8.927 1.00 76.75 84 THR A C 1
ATOM 686 O O . THR A 1 84 ? -5.347 2.605 8.412 1.00 76.75 84 THR A O 1
ATOM 689 N N . LEU A 1 85 ? -4.553 4.686 8.653 1.00 81.06 85 LEU A N 1
ATOM 690 C CA . LEU A 1 85 ? -3.504 4.581 7.630 1.00 81.06 85 LEU A CA 1
ATOM 691 C C . LEU A 1 85 ? -2.130 4.210 8.214 1.00 81.06 85 LEU A C 1
ATOM 693 O O . LEU A 1 85 ? -1.141 4.124 7.480 1.00 81.06 85 LEU A O 1
ATOM 697 N N . LYS A 1 86 ? -2.061 3.951 9.527 1.00 85.56 86 LYS A N 1
ATOM 698 C CA . LYS A 1 86 ? -0.829 3.710 10.296 1.00 85.56 86 LYS A CA 1
ATOM 699 C C . LYS A 1 86 ? 0.150 2.769 9.616 1.00 85.56 86 LYS A C 1
ATOM 701 O O . LYS A 1 86 ? 1.306 3.117 9.377 1.00 85.56 86 LYS A O 1
ATOM 706 N N . TRP A 1 87 ? -0.313 1.572 9.290 1.00 86.31 87 TRP A N 1
ATOM 707 C CA . TRP A 1 87 ? 0.549 0.519 8.774 1.00 86.31 87 TRP A CA 1
ATOM 708 C C . TRP A 1 87 ? 1.031 0.778 7.346 1.00 86.31 87 TRP A C 1
ATOM 710 O O . TRP A 1 87 ? 2.189 0.492 7.052 1.00 86.31 87 TRP A O 1
ATOM 720 N N . VAL A 1 88 ? 0.214 1.404 6.492 1.00 85.56 88 VAL A N 1
ATOM 721 C CA . VAL A 1 88 ? 0.647 1.865 5.162 1.00 85.56 88 VAL A CA 1
ATOM 722 C C . VAL A 1 88 ? 1.755 2.912 5.289 1.00 85.56 88 VAL A C 1
ATOM 724 O O . VAL A 1 88 ? 2.780 2.796 4.617 1.00 85.56 88 VAL A O 1
ATOM 727 N N . HIS A 1 89 ? 1.612 3.894 6.184 1.00 85.94 89 HIS A N 1
ATOM 728 C CA . HIS A 1 89 ? 2.649 4.908 6.396 1.00 85.94 89 HIS A CA 1
ATOM 729 C C . HIS A 1 89 ? 3.955 4.309 6.940 1.00 85.94 89 HIS A C 1
ATOM 731 O O . HIS A 1 89 ? 5.036 4.665 6.459 1.00 85.94 89 HIS A O 1
ATOM 737 N N . ILE A 1 90 ? 3.869 3.365 7.886 1.00 88.62 90 ILE A N 1
ATOM 738 C CA . ILE A 1 90 ? 5.034 2.627 8.401 1.00 88.62 90 ILE A CA 1
ATOM 739 C C . ILE A 1 90 ? 5.700 1.828 7.276 1.00 88.62 90 ILE A C 1
ATOM 741 O O . ILE A 1 90 ? 6.910 1.943 7.085 1.00 88.62 90 ILE A O 1
ATOM 745 N N . ALA A 1 91 ? 4.931 1.074 6.487 1.00 89.75 91 ALA A N 1
ATOM 746 C CA . ALA A 1 91 ? 5.459 0.273 5.386 1.00 89.75 91 ALA A CA 1
ATOM 747 C C . ALA A 1 91 ? 6.145 1.135 4.318 1.00 89.75 91 ALA A C 1
ATOM 749 O O . ALA A 1 91 ? 7.246 0.804 3.887 1.00 89.75 91 ALA A O 1
ATOM 750 N N . ILE A 1 92 ? 5.564 2.283 3.946 1.00 89.56 92 ILE A N 1
ATOM 751 C CA . ILE A 1 92 ? 6.192 3.237 3.017 1.00 89.56 92 ILE A CA 1
ATOM 752 C C . ILE A 1 92 ? 7.506 3.778 3.596 1.00 89.56 92 ILE A C 1
ATOM 754 O O . ILE A 1 92 ? 8.503 3.876 2.877 1.00 89.56 92 ILE A O 1
ATOM 758 N N . SER A 1 93 ? 7.523 4.140 4.882 1.00 91.31 93 SER A N 1
ATOM 759 C CA . SER A 1 93 ? 8.729 4.630 5.561 1.00 91.31 93 SER A CA 1
ATOM 760 C C . SER A 1 93 ? 9.839 3.572 5.571 1.00 91.31 93 SER A C 1
ATOM 762 O O . SER A 1 93 ? 10.984 3.854 5.203 1.00 91.31 93 SER A O 1
ATOM 764 N N . ASN A 1 94 ? 9.483 2.328 5.894 1.00 92.38 94 ASN A N 1
ATOM 765 C CA . ASN A 1 94 ? 10.404 1.196 5.915 1.00 92.38 94 ASN A CA 1
ATOM 766 C C . ASN A 1 94 ? 10.909 0.846 4.513 1.00 92.38 94 ASN A C 1
ATOM 768 O O . ASN A 1 94 ? 12.110 0.648 4.345 1.00 92.38 94 ASN A O 1
ATOM 772 N N . ALA A 1 95 ? 10.041 0.855 3.498 1.00 92.50 95 ALA A N 1
ATOM 773 C CA . ALA A 1 95 ? 10.426 0.626 2.108 1.00 92.50 95 ALA A CA 1
ATOM 774 C C . ALA A 1 95 ? 11.442 1.675 1.635 1.00 92.50 95 ALA A C 1
ATOM 776 O O . ALA A 1 95 ? 12.476 1.325 1.072 1.00 92.50 95 ALA A O 1
ATOM 777 N N . LYS A 1 96 ? 11.204 2.964 1.925 1.00 92.38 96 LYS A N 1
ATOM 778 C CA . LYS A 1 96 ? 12.149 4.047 1.595 1.00 92.38 96 LYS A CA 1
ATOM 779 C C . LYS A 1 96 ? 13.510 3.830 2.253 1.00 92.38 96 LYS A C 1
ATOM 781 O O . LYS A 1 96 ? 14.535 3.947 1.586 1.00 92.38 96 LYS A O 1
ATOM 786 N N . ARG A 1 97 ? 13.524 3.497 3.546 1.00 93.81 97 ARG A N 1
ATOM 787 C CA . ARG A 1 97 ? 14.764 3.236 4.289 1.00 93.81 97 ARG A CA 1
ATOM 788 C C . ARG A 1 97 ? 15.500 2.008 3.754 1.00 93.81 97 ARG A C 1
ATOM 790 O O . ARG A 1 97 ? 16.712 2.065 3.598 1.00 93.81 97 ARG A O 1
ATOM 797 N N . ASN A 1 98 ? 14.776 0.935 3.438 1.00 92.81 98 ASN A N 1
ATOM 798 C CA . ASN A 1 98 ? 15.334 -0.290 2.869 1.00 92.81 98 ASN A CA 1
ATOM 799 C C . ASN A 1 98 ? 15.987 -0.022 1.506 1.00 92.81 98 ASN A C 1
ATOM 801 O O . ASN A 1 98 ? 17.143 -0.381 1.292 1.00 92.81 98 ASN A O 1
ATOM 805 N N . LEU A 1 99 ? 15.276 0.695 0.632 1.00 92.19 99 LEU A N 1
ATOM 806 C CA . LEU A 1 99 ? 15.762 1.079 -0.688 1.00 92.19 99 LEU A CA 1
ATOM 807 C C . LEU A 1 99 ? 17.046 1.922 -0.614 1.00 92.19 99 LEU A C 1
ATOM 809 O O . LEU A 1 99 ? 17.973 1.684 -1.382 1.00 92.19 99 LEU A O 1
ATOM 813 N N . LEU A 1 100 ? 17.112 2.882 0.314 1.00 91.88 100 LEU A N 1
ATOM 814 C CA . LEU A 1 100 ? 18.284 3.746 0.496 1.00 91.88 100 LEU A CA 1
ATOM 815 C C . LEU A 1 100 ? 19.456 3.046 1.201 1.00 91.88 100 LEU A C 1
ATOM 817 O O . LEU A 1 100 ? 20.605 3.373 0.923 1.00 91.88 100 LEU A O 1
ATOM 821 N N . GLY A 1 101 ? 19.177 2.126 2.126 1.00 91.94 101 GLY A N 1
ATOM 822 C CA . GLY A 1 101 ? 20.202 1.472 2.944 1.00 91.94 101 GLY A CA 1
ATOM 823 C C . GLY A 1 101 ? 20.860 0.266 2.276 1.00 91.94 101 GLY A C 1
ATOM 824 O O . GLY A 1 101 ? 22.054 0.049 2.453 1.00 91.94 101 GLY A O 1
ATOM 825 N N . ASN A 1 102 ? 20.100 -0.510 1.499 1.00 91.12 102 ASN A N 1
ATOM 826 C CA . ASN A 1 102 ? 20.577 -1.796 0.981 1.00 91.12 102 ASN A CA 1
ATOM 827 C C . ASN A 1 102 ? 21.160 -1.705 -0.433 1.00 91.12 102 ASN A C 1
ATOM 829 O O . ASN A 1 102 ? 21.994 -2.528 -0.811 1.00 91.12 102 ASN A O 1
ATOM 833 N N . TYR A 1 103 ? 20.739 -0.722 -1.233 1.00 92.56 103 TYR A N 1
ATOM 834 C CA . TYR A 1 103 ? 21.121 -0.640 -2.641 1.00 92.56 103 TYR A CA 1
ATOM 835 C C . TYR A 1 103 ? 21.949 0.613 -2.915 1.00 92.56 103 TYR A C 1
ATOM 837 O O . TYR A 1 103 ? 21.493 1.736 -2.738 1.00 92.56 103 TYR A O 1
ATOM 845 N N . HIS A 1 104 ? 23.152 0.418 -3.456 1.00 89.19 104 HIS A N 1
ATOM 846 C CA . HIS A 1 104 ? 24.043 1.519 -3.843 1.00 89.19 104 HIS A CA 1
ATOM 847 C C . HIS A 1 104 ? 23.497 2.325 -5.033 1.00 89.19 104 HIS A C 1
ATOM 849 O O . HIS A 1 104 ? 23.825 3.495 -5.218 1.00 89.19 104 HIS A O 1
ATOM 855 N N . LYS A 1 105 ? 22.675 1.689 -5.878 1.00 91.50 105 LYS A N 1
ATOM 856 C CA . LYS A 1 105 ? 22.014 2.325 -7.018 1.00 91.50 105 LYS A CA 1
ATOM 857 C C . LYS A 1 105 ? 20.679 1.652 -7.299 1.00 91.50 105 LYS A C 1
ATOM 859 O O . LYS A 1 105 ? 20.630 0.458 -7.582 1.00 91.50 105 LYS A O 1
ATOM 864 N N . ILE A 1 106 ? 19.620 2.451 -7.324 1.00 91.69 106 ILE A N 1
ATOM 865 C CA . ILE A 1 106 ? 18.273 2.011 -7.692 1.00 91.69 106 ILE A CA 1
ATOM 866 C C . ILE A 1 106 ? 18.066 2.279 -9.183 1.00 91.69 106 ILE A C 1
ATOM 868 O O . ILE A 1 106 ? 18.304 3.386 -9.670 1.00 91.69 106 ILE A O 1
ATOM 872 N N . LYS A 1 107 ? 17.613 1.268 -9.930 1.00 92.88 107 LYS A N 1
ATOM 873 C CA . LYS A 1 107 ? 17.192 1.426 -11.331 1.00 92.88 107 LYS A CA 1
ATOM 874 C C . LYS A 1 107 ? 15.691 1.180 -11.441 1.00 92.88 107 LYS A C 1
ATOM 876 O O . LYS A 1 107 ? 15.210 0.147 -10.9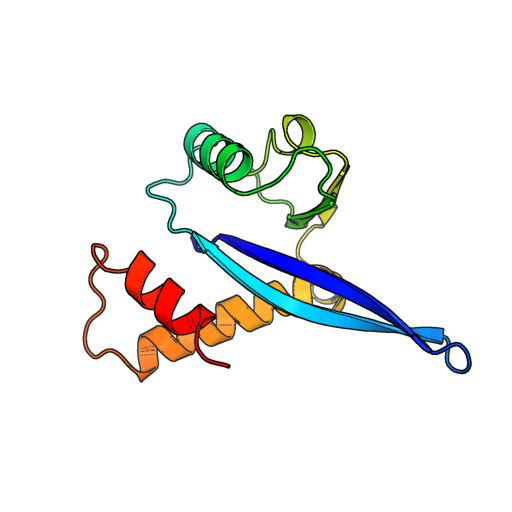89 1.00 92.88 107 LYS A O 1
ATOM 881 N N . ARG A 1 108 ? 14.967 2.084 -12.115 1.00 90.19 108 ARG A N 1
ATOM 882 C CA . ARG A 1 108 ? 13.499 2.015 -12.269 1.00 90.19 108 ARG A CA 1
ATOM 883 C C . ARG A 1 108 ? 13.009 0.672 -12.822 1.00 90.19 108 ARG A C 1
ATOM 885 O O . ARG A 1 108 ? 12.017 0.152 -12.333 1.00 90.19 108 ARG A O 1
ATOM 892 N N . LYS A 1 109 ? 13.743 0.075 -13.768 1.00 93.00 109 LYS A N 1
ATOM 893 C CA . LYS A 1 109 ? 13.407 -1.232 -14.362 1.00 93.00 109 LYS A CA 1
ATOM 894 C C . LYS A 1 109 ? 13.372 -2.410 -13.376 1.00 93.00 109 LYS A C 1
ATOM 896 O O . LYS A 1 109 ? 12.826 -3.447 -13.715 1.00 93.00 109 LYS A O 1
ATOM 901 N N . TYR A 1 110 ? 13.954 -2.262 -12.185 1.00 94.44 110 TYR A N 1
ATOM 902 C CA . TYR A 1 110 ? 13.950 -3.287 -11.134 1.00 94.44 110 TYR A CA 1
ATOM 903 C C . TYR A 1 110 ? 13.088 -2.891 -9.935 1.00 94.44 110 TYR A C 1
ATOM 905 O O . TYR A 1 110 ? 13.135 -3.560 -8.909 1.00 94.44 110 TYR A O 1
ATOM 913 N N . LEU A 1 111 ? 12.304 -1.811 -10.038 1.00 93.06 111 LEU A N 1
ATOM 914 C CA . LEU A 1 111 ? 11.567 -1.289 -8.894 1.00 93.06 111 LEU A CA 1
ATOM 915 C C . LEU A 1 111 ? 10.592 -2.322 -8.326 1.00 93.06 111 LEU A C 1
ATOM 917 O O . LEU A 1 111 ? 10.544 -2.470 -7.114 1.00 93.06 111 LEU A O 1
ATOM 921 N N . GLN A 1 112 ? 9.895 -3.080 -9.178 1.00 94.00 112 GLN A N 1
ATOM 922 C CA . GLN A 1 112 ? 8.995 -4.133 -8.707 1.00 94.00 112 GLN A CA 1
ATOM 923 C C . GLN A 1 112 ? 9.762 -5.213 -7.934 1.00 94.00 112 GLN A C 1
ATOM 925 O O . GLN A 1 112 ? 9.373 -5.531 -6.823 1.00 94.00 112 GLN A O 1
ATOM 930 N N . ALA A 1 113 ? 10.912 -5.667 -8.443 1.00 94.31 113 ALA A N 1
ATOM 931 C CA . ALA A 1 113 ? 11.738 -6.665 -7.763 1.00 94.31 113 ALA A CA 1
ATOM 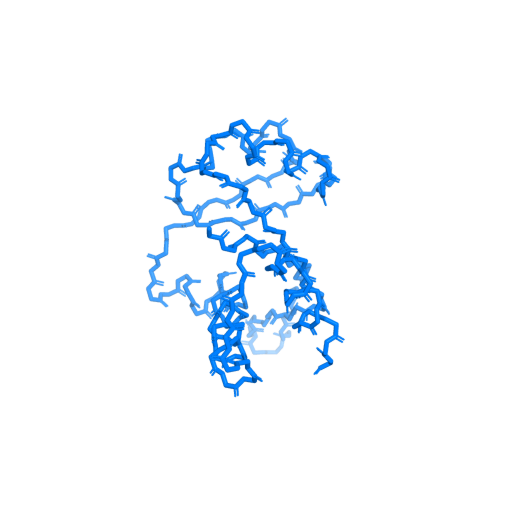932 C C . ALA A 1 113 ? 12.239 -6.186 -6.388 1.00 94.31 113 ALA A C 1
ATOM 934 O O . ALA A 1 113 ? 12.241 -6.961 -5.436 1.00 94.31 113 ALA A O 1
ATOM 935 N N . TYR A 1 114 ? 12.614 -4.908 -6.249 1.00 94.25 114 TYR A N 1
ATOM 936 C CA . TYR A 1 114 ? 12.990 -4.356 -4.941 1.00 94.25 114 TYR A CA 1
ATOM 937 C C . TYR A 1 114 ? 11.812 -4.326 -3.962 1.00 94.25 114 TYR A C 1
ATOM 939 O O . TYR A 1 114 ? 11.994 -4.534 -2.764 1.00 94.25 114 TYR A O 1
ATOM 947 N N . LEU A 1 115 ? 10.603 -4.051 -4.458 1.00 93.12 115 LEU A N 1
ATOM 948 C CA . LEU A 1 115 ? 9.400 -4.050 -3.631 1.00 93.12 115 LEU A CA 1
ATOM 949 C C . LEU A 1 115 ? 8.961 -5.461 -3.252 1.00 93.12 115 LEU A C 1
ATOM 951 O O . LEU A 1 115 ? 8.578 -5.670 -2.106 1.00 93.12 115 LEU A O 1
ATOM 955 N N . ASP A 1 116 ? 9.075 -6.420 -4.168 1.00 93.25 116 ASP A N 1
ATOM 956 C CA . ASP A 1 116 ? 8.807 -7.832 -3.899 1.00 93.25 116 ASP A CA 1
ATOM 957 C C . ASP A 1 116 ? 9.777 -8.366 -2.837 1.00 93.25 116 ASP A C 1
ATOM 959 O O . ASP A 1 116 ? 9.353 -9.009 -1.879 1.00 93.25 116 ASP A O 1
ATOM 963 N N . GLU A 1 117 ? 11.068 -8.025 -2.940 1.00 93.19 117 GLU A N 1
ATOM 964 C CA . GLU A 1 117 ? 12.069 -8.372 -1.926 1.00 93.19 117 GLU A CA 1
ATOM 965 C C . GLU A 1 117 ? 11.756 -7.722 -0.568 1.00 93.19 117 GLU A C 1
ATOM 967 O O . GLU A 1 117 ? 11.879 -8.371 0.470 1.00 93.19 117 GLU A O 1
ATOM 972 N N . PHE A 1 118 ? 11.340 -6.451 -0.557 1.00 92.12 118 PHE A N 1
ATOM 973 C CA . PHE A 1 118 ? 10.946 -5.755 0.669 1.00 92.12 118 PHE A CA 1
ATOM 974 C C . PHE A 1 118 ? 9.730 -6.405 1.340 1.00 92.12 118 PHE A C 1
ATOM 976 O O . PHE A 1 118 ? 9.732 -6.567 2.555 1.00 92.12 118 PHE A O 1
ATOM 983 N N . VAL A 1 119 ? 8.713 -6.777 0.561 1.00 91.38 119 VAL A N 1
ATOM 984 C CA . VAL A 1 119 ? 7.467 -7.377 1.062 1.00 91.38 119 VAL A CA 1
ATOM 985 C C . VAL A 1 119 ? 7.664 -8.823 1.523 1.00 91.38 119 VAL A C 1
ATOM 987 O O . VAL A 1 119 ? 6.978 -9.260 2.443 1.00 91.38 119 VAL A O 1
ATOM 990 N N . TYR A 1 120 ? 8.571 -9.572 0.890 1.00 87.94 120 TYR A N 1
ATOM 991 C CA . TYR A 1 120 ? 8.844 -10.966 1.247 1.00 87.94 120 TYR A CA 1
ATOM 992 C C . TYR A 1 120 ? 9.628 -11.112 2.556 1.00 87.94 120 TYR A C 1
ATOM 994 O O . TYR A 1 120 ? 9.522 -12.140 3.226 1.00 87.94 120 TYR A O 1
ATOM 1002 N N . LYS A 1 121 ? 10.441 -10.112 2.915 1.00 76.56 121 LYS A N 1
ATOM 1003 C CA . LYS A 1 121 ? 11.223 -10.154 4.153 1.00 76.56 121 LYS A CA 1
ATOM 1004 C C . LYS A 1 121 ? 10.274 -10.137 5.367 1.00 76.56 121 LYS A C 1
ATOM 1006 O O . LYS A 1 121 ? 9.429 -9.244 5.428 1.00 76.56 121 LYS A O 1
ATOM 1011 N N . PRO A 1 122 ? 10.395 -11.118 6.283 1.00 57.75 122 PRO A N 1
ATOM 1012 C CA . PRO A 1 122 ? 9.548 -11.219 7.469 1.00 57.75 122 PRO A CA 1
ATOM 1013 C C . PRO A 1 122 ? 9.763 -10.065 8.454 1.00 57.75 122 PRO A C 1
ATOM 1015 O O . PRO A 1 122 ? 10.881 -9.497 8.481 1.00 57.75 122 PRO A O 1
#

InterPro domains:
  IPR024445 ISXO2-like transposase domain [PF12762] (24-121)
  IPR024445 ISXO2-like transposase domain [SM01126] (10-121)